Protein AF-A0A850HBD3-F1 (afdb_monomer)

pLDDT: mean 93.61, std 9.02, range [57.66, 98.25]

Organism: NCBI:txid2743979

InterPro domains:
  IPR007420 Protein of unknown function DUF465 [PF04325] (8-49)
  IPR038444 DUF465 superfamily [G3DSA:6.10.280.50] (1-51)

Secondary structure (DSSP, 8-state):
-HHHHHHHHHHHHHHHHHHHHHHHTSSS--HHHHHHHHHHHHHHHHHHH--

Radius of gyration: 12.56 Å; Cα contacts (8 Å, |Δi|>4): 26; chains: 1; bounding box: 26×14×35 Å

Foldseek 3Di:
DVVVVLVVLVVLLVVLVVVLVVQVPDPDHDPVSNVVSVVVNVVSVVVNVVD

Structure (mmCIF, N/CA/C/O backbone):
data_AF-A0A850HBD3-F1
#
_entry.id   AF-A0A850HBD3-F1
#
loop_
_atom_site.group_PDB
_atom_site.id
_atom_site.type_symbol
_atom_site.label_atom_id
_atom_site.label_alt_id
_atom_site.label_comp_id
_atom_site.label_asym_id
_atom_site.label_entity_id
_atom_site.label_seq_id
_atom_site.pdbx_PDB_ins_code
_atom_site.Cartn_x
_atom_site.Cartn_y
_atom_site.Cartn_z
_atom_site.occupancy
_atom_site.B_iso_or_equiv
_atom_site.auth_seq_id
_atom_site.auth_comp_id
_atom_site.auth_asym_id
_atom_site.auth_atom_id
_atom_site.pdbx_PDB_model_num
ATOM 1 N N . MET A 1 1 ? -19.800 -2.890 18.209 1.00 57.66 1 MET A N 1
ATOM 2 C CA . MET A 1 1 ? -19.765 -1.845 17.162 1.00 57.66 1 MET A CA 1
ATOM 3 C C . MET A 1 1 ? -18.339 -1.394 16.809 1.00 57.66 1 MET A C 1
ATOM 5 O O . MET A 1 1 ? -18.142 -0.989 15.680 1.00 57.66 1 MET A O 1
ATOM 9 N N . ALA A 1 2 ? -17.332 -1.473 17.697 1.00 59.66 2 ALA A N 1
ATOM 10 C CA . ALA A 1 2 ? -15.944 -1.095 17.359 1.00 59.66 2 ALA A CA 1
ATOM 11 C C . ALA A 1 2 ? -15.245 -2.040 16.353 1.00 59.66 2 ALA A C 1
ATOM 13 O O . ALA A 1 2 ? -14.402 -1.591 15.581 1.00 59.66 2 ALA A O 1
ATOM 14 N N . SER A 1 3 ? -15.631 -3.324 16.303 1.00 66.31 3 SER A N 1
ATOM 15 C CA . SER A 1 3 ? -15.037 -4.290 15.366 1.00 66.31 3 SER A CA 1
ATOM 16 C C . SER A 1 3 ? -15.247 -3.892 13.904 1.00 66.31 3 SER A C 1
ATOM 18 O O . SER A 1 3 ? -14.311 -3.952 13.124 1.00 66.31 3 SER A O 1
ATOM 20 N N . THR A 1 4 ? -16.421 -3.357 13.546 1.00 83.19 4 THR A N 1
ATOM 21 C CA . THR A 1 4 ? -16.754 -3.039 12.148 1.00 83.19 4 THR A CA 1
ATOM 22 C C . THR A 1 4 ? -15.883 -1.934 11.551 1.00 83.19 4 THR A C 1
ATOM 24 O O . THR A 1 4 ? -15.652 -1.935 10.345 1.00 83.19 4 THR A O 1
ATOM 27 N N . HIS A 1 5 ? -15.394 -0.991 12.369 1.00 87.88 5 HIS A 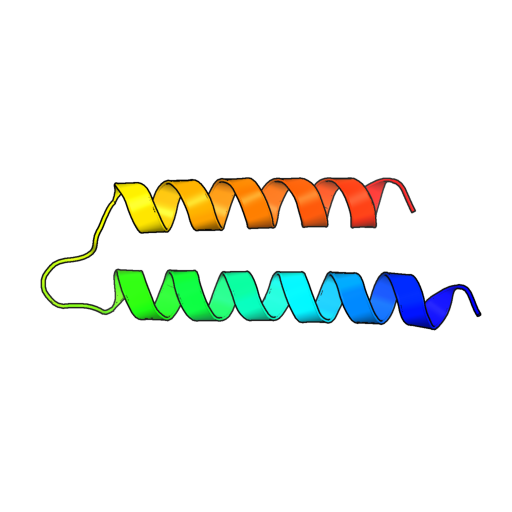N 1
ATOM 28 C CA . HIS A 1 5 ? -14.475 0.056 11.901 1.00 87.88 5 HIS A CA 1
ATOM 29 C C . HIS A 1 5 ? -13.083 -0.517 11.627 1.00 87.88 5 HIS A C 1
ATOM 31 O O . HIS A 1 5 ? -12.540 -0.321 10.540 1.00 87.88 5 HIS A O 1
ATOM 37 N N . ILE A 1 6 ? -12.545 -1.298 12.571 1.00 92.12 6 ILE A N 1
ATOM 38 C CA . ILE A 1 6 ? -11.243 -1.959 12.411 1.00 92.12 6 ILE A CA 1
ATOM 39 C C . ILE A 1 6 ? -11.277 -2.957 11.246 1.00 92.12 6 ILE A C 1
ATOM 41 O O . ILE A 1 6 ? -10.375 -2.934 10.409 1.00 92.12 6 ILE A O 1
ATOM 45 N N . ASP A 1 7 ? -12.338 -3.754 11.114 1.00 93.06 7 ASP A N 1
ATOM 46 C CA . ASP A 1 7 ? -12.519 -4.705 10.010 1.00 93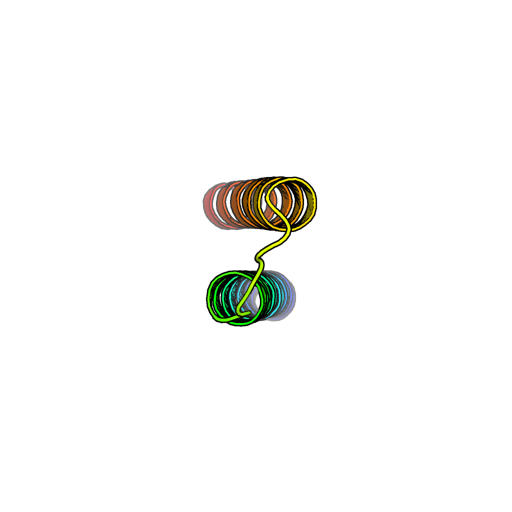.06 7 ASP A CA 1
ATOM 47 C C . ASP A 1 7 ? -12.547 -3.983 8.649 1.00 93.06 7 ASP A C 1
ATOM 49 O O . ASP A 1 7 ? -11.914 -4.414 7.678 1.00 93.06 7 ASP A O 1
ATOM 53 N N . ALA A 1 8 ? -13.224 -2.831 8.571 1.00 93.62 8 ALA A N 1
ATOM 54 C CA . ALA A 1 8 ? -13.255 -2.012 7.362 1.00 93.62 8 ALA A CA 1
ATOM 55 C C . ALA A 1 8 ? -11.874 -1.429 7.020 1.00 93.62 8 ALA A C 1
ATOM 57 O O . ALA A 1 8 ? -11.486 -1.409 5.847 1.00 93.62 8 ALA A O 1
ATOM 58 N N . LEU A 1 9 ? -11.112 -0.971 8.018 1.00 95.19 9 LEU A N 1
ATOM 59 C CA . LEU A 1 9 ? -9.747 -0.478 7.821 1.00 95.19 9 LEU A CA 1
ATOM 60 C C . LEU A 1 9 ? -8.798 -1.596 7.375 1.00 95.19 9 LEU A C 1
ATOM 62 O O . LEU A 1 9 ? -8.028 -1.403 6.432 1.00 95.19 9 LEU A O 1
ATOM 66 N N . GLN A 1 10 ? -8.892 -2.783 7.975 1.00 94.56 10 GLN A N 1
ATOM 67 C CA . GLN A 1 10 ? -8.116 -3.955 7.568 1.00 94.56 10 GLN A CA 1
ATOM 68 C C . GLN A 1 10 ? -8.430 -4.369 6.126 1.00 94.56 10 GLN A C 1
ATOM 70 O O . GLN A 1 10 ? -7.508 -4.590 5.336 1.00 94.56 10 GLN A O 1
ATOM 75 N N . SER A 1 11 ? -9.712 -4.395 5.747 1.00 95.88 11 SER A N 1
ATOM 76 C CA . SER A 1 11 ? -10.141 -4.690 4.375 1.00 95.88 11 SER A CA 1
ATOM 77 C C . SER A 1 11 ? -9.584 -3.673 3.370 1.00 95.88 11 SER A C 1
ATOM 79 O O . SER A 1 11 ? -8.984 -4.050 2.359 1.00 95.88 11 SER A O 1
ATOM 81 N N . LYS A 1 12 ? -9.668 -2.370 3.679 1.00 96.31 12 LYS A N 1
ATOM 82 C CA . LYS A 1 12 ? -9.067 -1.315 2.845 1.00 96.31 12 LYS A CA 1
ATOM 83 C C . LYS A 1 12 ? -7.548 -1.464 2.733 1.00 96.31 12 LYS A C 1
ATOM 85 O O . LYS A 1 12 ? -7.003 -1.314 1.639 1.00 96.31 12 LYS A O 1
ATOM 90 N N . HIS A 1 13 ? -6.863 -1.769 3.834 1.00 97.12 13 HIS A N 1
ATOM 91 C CA . HIS A 1 13 ? -5.417 -1.991 3.843 1.00 97.12 13 HIS A CA 1
ATOM 92 C C . HIS A 1 13 ? -5.022 -3.179 2.950 1.00 97.12 13 HIS A C 1
ATOM 94 O O . HIS A 1 13 ? -4.106 -3.055 2.134 1.00 97.12 13 HIS A O 1
ATOM 100 N N . ALA A 1 14 ? -5.744 -4.301 3.045 1.00 97.25 14 ALA A N 1
ATOM 101 C CA . ALA A 1 14 ? -5.540 -5.469 2.189 1.00 97.25 14 ALA A CA 1
ATOM 102 C C . ALA A 1 14 ? -5.805 -5.159 0.703 1.00 97.25 14 ALA A C 1
ATOM 104 O O . ALA A 1 14 ? -5.033 -5.576 -0.162 1.00 97.25 14 ALA A O 1
ATOM 105 N N . GLY A 1 15 ? -6.840 -4.368 0.402 1.00 97.81 15 GLY A N 1
ATOM 106 C CA . GLY A 1 15 ? -7.138 -3.919 -0.959 1.00 97.81 15 GLY A CA 1
ATOM 107 C C . GLY A 1 15 ? -6.042 -3.031 -1.558 1.00 97.81 15 GLY A C 1
ATOM 108 O O . GLY A 1 15 ? -5.667 -3.207 -2.716 1.00 97.81 15 GLY A O 1
ATOM 109 N N . LEU A 1 16 ? -5.474 -2.106 -0.777 1.00 97.94 16 LEU A N 1
ATOM 110 C CA . LEU A 1 16 ? -4.343 -1.281 -1.226 1.00 97.94 16 LEU A CA 1
ATOM 111 C C . LEU A 1 16 ? -3.097 -2.126 -1.506 1.00 97.94 16 LEU A C 1
ATOM 113 O O . LE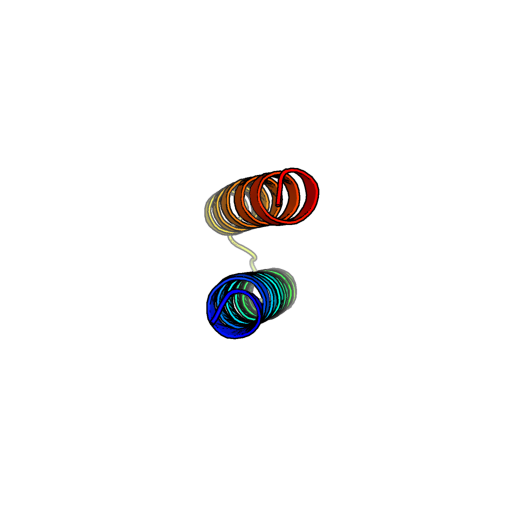U A 1 16 ? -2.409 -1.893 -2.495 1.00 97.94 16 LEU A O 1
ATOM 117 N N . GLU A 1 17 ? -2.837 -3.130 -0.672 1.00 97.56 17 GLU A N 1
ATOM 118 C CA . GLU A 1 17 ? -1.762 -4.100 -0.882 1.00 97.56 17 GLU A CA 1
ATOM 119 C C . GLU A 1 17 ? -1.912 -4.888 -2.186 1.00 97.56 17 GLU A C 1
ATOM 121 O O . GLU A 1 17 ? -0.948 -5.018 -2.939 1.00 97.56 17 GLU A O 1
ATOM 126 N N . ALA A 1 18 ? -3.118 -5.381 -2.475 1.00 98.12 18 ALA A N 1
ATOM 127 C CA . ALA A 1 18 ? -3.395 -6.094 -3.717 1.00 98.12 18 ALA A CA 1
ATOM 128 C C . ALA A 1 18 ? -3.126 -5.209 -4.945 1.00 98.12 18 ALA A C 1
ATOM 130 O O . ALA A 1 18 ? -2.427 -5.636 -5.860 1.00 98.12 18 ALA A O 1
ATOM 131 N N . ARG A 1 19 ? -3.582 -3.949 -4.917 1.00 97.81 19 ARG A N 1
ATOM 132 C CA . ARG A 1 19 ? -3.363 -2.978 -6.004 1.00 97.81 19 ARG A CA 1
ATOM 133 C C . ARG A 1 19 ? -1.891 -2.625 -6.209 1.00 97.81 19 ARG A C 1
ATOM 135 O O . ARG A 1 19 ? -1.459 -2.444 -7.339 1.00 97.81 19 ARG A O 1
ATOM 142 N N . ILE A 1 20 ? -1.111 -2.528 -5.129 1.00 98.00 20 ILE A N 1
ATOM 143 C CA . ILE A 1 20 ? 0.340 -2.304 -5.228 1.00 98.00 20 ILE A CA 1
ATOM 144 C C . ILE A 1 20 ? 1.006 -3.481 -5.942 1.00 98.00 20 ILE A C 1
ATOM 146 O O . ILE A 1 20 ? 1.839 -3.264 -6.817 1.00 98.00 20 ILE A O 1
ATOM 150 N N . ARG A 1 21 ? 0.648 -4.718 -5.576 1.00 98.06 21 ARG A N 1
ATOM 151 C CA . ARG A 1 21 ? 1.200 -5.919 -6.220 1.00 98.06 21 ARG A CA 1
ATOM 152 C C . ARG A 1 21 ? 0.795 -6.015 -7.682 1.00 98.06 21 ARG A C 1
ATOM 154 O O . ARG A 1 21 ? 1.634 -6.339 -8.509 1.00 98.06 21 ARG A O 1
ATOM 161 N N . GLU A 1 22 ? -0.462 -5.716 -7.991 1.00 98.00 22 GLU A N 1
ATOM 162 C CA . GLU A 1 22 ? -0.957 -5.674 -9.365 1.00 98.00 22 GLU A CA 1
ATOM 163 C C . GLU A 1 22 ? -0.145 -4.692 -10.214 1.00 98.00 22 GLU A C 1
ATOM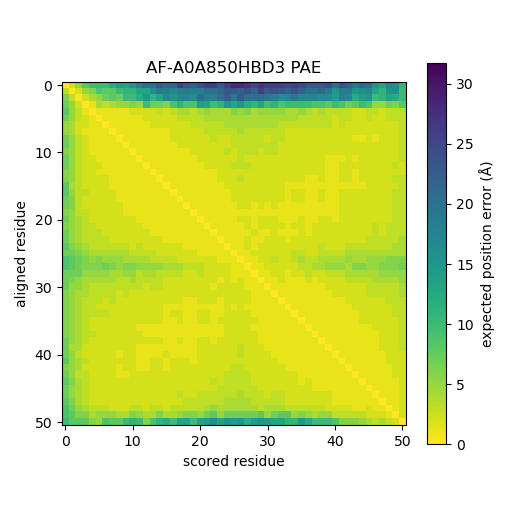 165 O O . GLU A 1 22 ? 0.372 -5.089 -11.253 1.00 98.00 22 GLU A O 1
ATOM 170 N N . GLU A 1 23 ? 0.053 -3.458 -9.740 1.00 97.94 23 GLU A N 1
ATOM 171 C CA . GLU A 1 23 ? 0.817 -2.440 -10.469 1.00 97.94 23 GLU A CA 1
ATOM 172 C C . GLU A 1 23 ? 2.296 -2.825 -10.629 1.00 97.94 23 GLU A C 1
ATOM 174 O O . GLU A 1 23 ? 2.859 -2.678 -11.710 1.00 97.94 23 GLU A O 1
ATOM 179 N N . LEU A 1 24 ? 2.918 -3.387 -9.585 1.00 97.31 24 LEU A N 1
ATOM 180 C CA . LEU A 1 24 ? 4.302 -3.875 -9.639 1.00 97.31 24 LEU A CA 1
ATOM 181 C C . LEU A 1 24 ? 4.498 -5.046 -10.611 1.00 97.31 24 LEU A C 1
ATOM 183 O O . LEU A 1 24 ? 5.596 -5.212 -11.134 1.00 97.31 24 LEU A O 1
ATOM 187 N N . ASN A 1 25 ? 3.459 -5.847 -10.847 1.00 97.62 25 ASN A N 1
ATOM 188 C CA . ASN A 1 25 ? 3.504 -6.977 -11.775 1.00 97.62 25 ASN A CA 1
ATOM 189 C C . ASN A 1 25 ? 3.318 -6.559 -13.241 1.00 97.62 25 ASN A C 1
ATOM 191 O O . ASN A 1 25 ? 3.434 -7.399 -14.136 1.00 97.62 25 ASN A O 1
ATOM 195 N N . ARG A 1 26 ? 3.006 -5.287 -13.520 1.00 96.44 26 ARG A N 1
ATOM 196 C CA . ARG A 1 26 ? 2.849 -4.806 -14.896 1.00 96.44 26 ARG A CA 1
ATOM 197 C C . ARG A 1 26 ? 4.219 -4.730 -15.584 1.00 96.44 26 ARG A C 1
ATOM 199 O O . ARG A 1 26 ? 5.198 -4.368 -14.940 1.00 96.44 26 ARG A O 1
ATOM 206 N N . PRO A 1 27 ? 4.310 -4.988 -16.904 1.00 97.06 27 PRO A N 1
ATOM 207 C CA . PRO A 1 27 ? 5.571 -4.878 -17.650 1.00 97.06 27 PRO A CA 1
ATOM 208 C C . PRO A 1 27 ? 6.236 -3.492 -17.582 1.00 97.06 27 PRO A C 1
ATOM 210 O O . PRO A 1 27 ? 7.453 -3.387 -17.695 1.00 97.06 27 PRO A O 1
ATOM 213 N N . ALA A 1 28 ? 5.440 -2.437 -17.392 1.00 95.69 28 ALA A N 1
ATOM 214 C CA . ALA A 1 28 ? 5.898 -1.072 -17.159 1.00 95.69 28 ALA A CA 1
ATOM 215 C C . ALA A 1 28 ? 5.101 -0.470 -15.985 1.00 95.69 28 ALA A C 1
ATOM 217 O O . ALA A 1 28 ? 4.037 0.108 -16.215 1.00 95.69 28 ALA 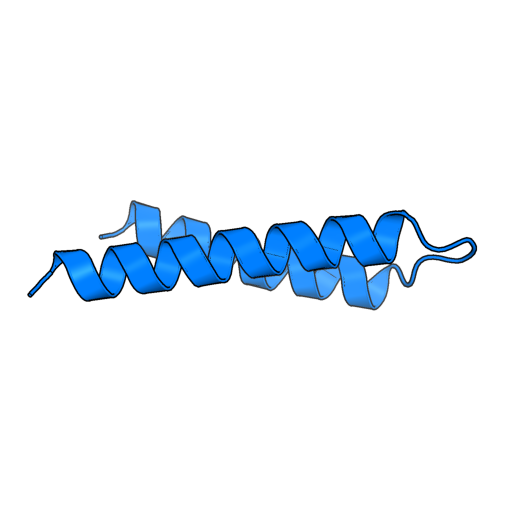A O 1
ATOM 218 N N . PRO A 1 29 ? 5.560 -0.656 -14.734 1.00 96.50 29 PRO A N 1
ATOM 219 C CA . PRO A 1 29 ? 4.872 -0.147 -13.553 1.00 96.50 29 PRO A CA 1
ATOM 220 C C . PRO A 1 29 ? 4.861 1.383 -13.499 1.00 96.50 29 PRO A C 1
ATOM 222 O O . PRO A 1 29 ? 5.884 2.029 -13.739 1.00 96.50 29 PRO A O 1
ATOM 225 N N . ASP A 1 30 ? 3.738 1.965 -13.091 1.00 97.88 30 ASP A N 1
ATOM 226 C CA . ASP A 1 30 ? 3.648 3.386 -12.768 1.00 97.88 30 ASP A CA 1
ATOM 227 C C . ASP A 1 30 ? 4.126 3.647 -11.329 1.00 97.88 30 ASP A C 1
ATOM 229 O O . ASP A 1 30 ? 3.431 3.401 -10.334 1.00 97.88 30 ASP A O 1
ATOM 233 N N . ALA A 1 31 ? 5.336 4.197 -11.222 1.00 97.19 31 ALA A N 1
ATOM 234 C CA . ALA A 1 31 ? 5.956 4.542 -9.949 1.00 97.19 31 ALA A CA 1
ATOM 235 C C . ALA A 1 31 ? 5.155 5.581 -9.140 1.00 97.19 31 ALA A C 1
ATOM 237 O O . ALA A 1 31 ? 5.111 5.479 -7.910 1.00 97.19 31 ALA A O 1
ATOM 238 N N . SER A 1 32 ? 4.502 6.547 -9.795 1.00 97.69 32 SER A N 1
ATOM 239 C CA . SER A 1 32 ? 3.675 7.558 -9.126 1.00 97.69 32 SER A CA 1
ATOM 240 C C . SER A 1 32 ? 2.432 6.915 -8.519 1.00 97.69 32 SER A C 1
ATOM 242 O O . SER A 1 32 ? 2.143 7.124 -7.336 1.00 97.69 32 SER A O 1
ATOM 244 N N . THR A 1 33 ? 1.766 6.038 -9.275 1.00 96.88 33 THR A N 1
ATOM 245 C CA . THR A 1 33 ? 0.631 5.250 -8.775 1.00 96.88 33 THR A CA 1
ATOM 246 C C . THR A 1 33 ? 1.041 4.375 -7.586 1.00 96.88 33 THR A C 1
ATOM 248 O O . THR A 1 33 ? 0.377 4.387 -6.546 1.00 96.88 33 THR A O 1
ATOM 251 N N . ILE A 1 34 ? 2.171 3.666 -7.673 1.00 97.88 34 ILE A N 1
ATOM 252 C CA . ILE A 1 34 ? 2.685 2.840 -6.567 1.00 97.88 34 ILE A CA 1
ATOM 253 C C . ILE A 1 34 ? 2.973 3.690 -5.324 1.00 97.88 34 ILE A C 1
ATOM 255 O O . ILE A 1 34 ? 2.626 3.293 -4.206 1.00 97.88 34 ILE A O 1
ATOM 259 N N . GLN A 1 35 ? 3.611 4.850 -5.493 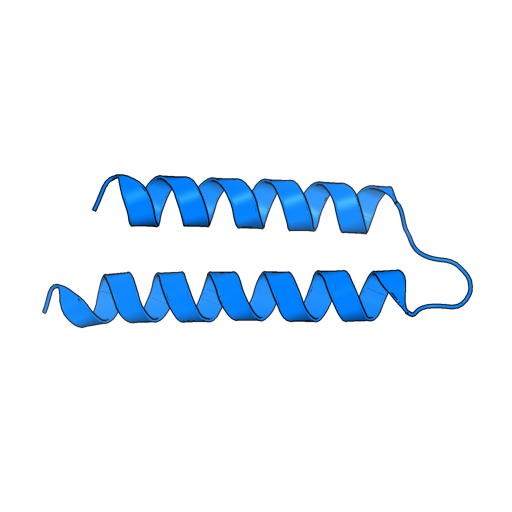1.00 98.25 35 GLN A N 1
ATOM 260 C CA . GLN A 1 35 ? 3.940 5.744 -4.387 1.00 98.25 35 GLN A CA 1
ATOM 261 C C . GLN A 1 35 ? 2.672 6.236 -3.679 1.00 98.25 35 GLN A C 1
ATOM 263 O O . GLN A 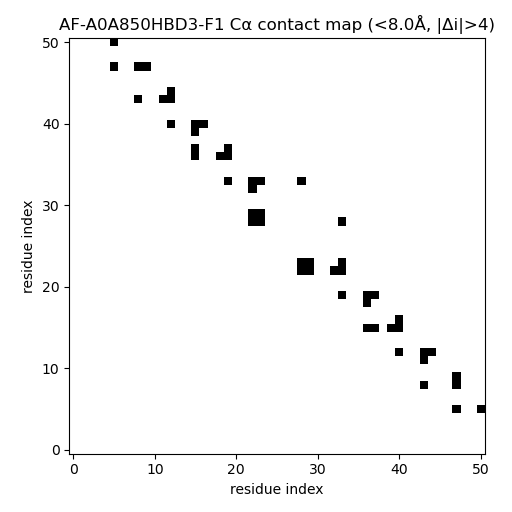1 35 ? 2.612 6.236 -2.446 1.00 98.25 35 GLN A O 1
ATOM 268 N N . ASP A 1 36 ? 1.640 6.602 -4.433 1.00 98.19 36 ASP A N 1
ATOM 269 C CA . ASP A 1 36 ? 0.379 7.071 -3.867 1.00 98.19 36 ASP A CA 1
ATOM 270 C C . ASP A 1 36 ? -0.401 5.958 -3.165 1.00 98.19 36 ASP A C 1
ATOM 272 O O . ASP A 1 36 ? -0.943 6.178 -2.076 1.00 98.19 36 ASP A O 1
ATOM 276 N N . LEU A 1 37 ? -0.403 4.741 -3.715 1.00 98.12 37 LEU A N 1
ATOM 277 C CA . LEU A 1 37 ? -0.990 3.578 -3.049 1.00 98.12 37 LEU A CA 1
ATOM 278 C C . LEU A 1 37 ? -0.269 3.259 -1.730 1.00 98.12 37 LEU A C 1
ATOM 280 O O . LEU A 1 37 ? -0.927 3.033 -0.711 1.00 98.12 37 LEU A O 1
ATOM 284 N N . LYS A 1 38 ? 1.069 3.317 -1.706 1.00 98.12 38 LYS A N 1
ATOM 285 C CA . LYS A 1 38 ? 1.869 3.117 -0.484 1.00 98.12 38 LYS A CA 1
ATOM 286 C C . LYS A 1 38 ? 1.587 4.183 0.576 1.00 98.12 38 LYS A C 1
ATOM 288 O O . LYS A 1 38 ? 1.413 3.830 1.741 1.00 98.12 38 LYS A O 1
ATOM 293 N N . LYS A 1 39 ? 1.474 5.462 0.194 1.00 98.25 39 LYS A N 1
ATOM 294 C CA . LYS A 1 39 ? 1.092 6.550 1.119 1.00 98.25 39 LYS A CA 1
ATOM 295 C C . LYS A 1 39 ? -0.282 6.302 1.741 1.00 98.25 39 LYS A C 1
ATOM 297 O O . LYS A 1 39 ? -0.444 6.447 2.949 1.00 98.25 39 LYS A O 1
ATOM 302 N N . ARG A 1 40 ? -1.272 5.901 0.935 1.00 97.62 40 ARG A N 1
ATOM 303 C CA . ARG A 1 40 ? -2.617 5.565 1.435 1.00 97.62 40 ARG A CA 1
ATOM 304 C C . ARG A 1 40 ? -2.571 4.379 2.398 1.00 97.62 40 ARG A C 1
ATOM 306 O O . ARG A 1 40 ? -3.207 4.431 3.444 1.00 97.62 40 ARG A O 1
ATOM 313 N N . LYS A 1 41 ? -1.788 3.343 2.077 1.00 97.75 41 LYS A N 1
ATOM 314 C CA . LYS A 1 41 ? -1.615 2.161 2.932 1.00 97.75 41 LYS A CA 1
ATOM 315 C C . LYS A 1 41 ? -0.992 2.535 4.280 1.00 97.75 41 LYS A C 1
ATOM 317 O O . LYS A 1 41 ? -1.459 2.056 5.308 1.00 97.75 41 LYS A O 1
ATOM 322 N N . LEU A 1 42 ? 0.023 3.405 4.275 1.00 97.75 42 LEU A N 1
ATOM 323 C CA . LEU A 1 42 ? 0.670 3.895 5.493 1.00 97.75 42 LEU A CA 1
ATOM 324 C C . LEU A 1 42 ? -0.327 4.612 6.411 1.00 97.75 42 LEU A C 1
ATOM 326 O O . LEU A 1 42 ? -0.412 4.254 7.578 1.00 97.75 42 LEU A O 1
ATOM 330 N N . ARG A 1 43 ? -1.147 5.520 5.870 1.00 96.88 43 ARG A N 1
ATOM 331 C CA . ARG A 1 43 ? -2.171 6.236 6.652 1.00 96.88 43 ARG A CA 1
ATOM 332 C C . ARG A 1 43 ? -3.163 5.293 7.334 1.00 96.88 43 ARG A C 1
ATOM 334 O O . ARG A 1 43 ? -3.472 5.471 8.503 1.00 96.88 43 ARG A O 1
ATOM 341 N N . ILE A 1 44 ? -3.635 4.264 6.625 1.00 95.94 44 ILE A N 1
ATOM 342 C CA . ILE A 1 44 ? -4.552 3.273 7.214 1.00 95.94 44 ILE A CA 1
ATOM 343 C C . ILE A 1 44 ? -3.848 2.446 8.293 1.00 95.94 44 ILE A C 1
ATOM 345 O O . ILE A 1 44 ? -4.448 2.127 9.313 1.00 95.94 44 ILE A O 1
ATOM 349 N N . LYS A 1 45 ? -2.571 2.103 8.091 1.00 95.69 45 LYS A N 1
ATOM 350 C CA . LYS A 1 45 ? -1.778 1.412 9.113 1.00 95.69 45 LYS A CA 1
ATOM 351 C C . LYS A 1 45 ? -1.635 2.269 10.377 1.00 95.69 45 LYS A C 1
ATOM 353 O O . LYS A 1 45 ? -1.742 1.731 11.475 1.00 95.69 45 LYS A O 1
ATOM 358 N N . GLU A 1 46 ? -1.401 3.571 10.228 1.00 96.50 46 GLU A N 1
ATOM 359 C CA . GLU A 1 46 ? -1.333 4.522 11.346 1.00 96.50 46 GLU A CA 1
ATOM 360 C C . GLU A 1 46 ? -2.679 4.617 12.077 1.00 96.50 46 GLU A C 1
ATOM 362 O O . GLU A 1 46 ? -2.706 4.498 13.297 1.00 96.50 46 GLU A O 1
ATOM 367 N N . GLU A 1 47 ? -3.794 4.719 11.348 1.00 93.75 47 GLU A N 1
ATOM 368 C CA . GLU A 1 47 ? -5.148 4.739 11.925 1.00 93.75 47 GLU A CA 1
ATOM 369 C C . GLU A 1 47 ? -5.476 3.448 12.694 1.00 93.75 47 GLU A C 1
ATOM 371 O O . GLU A 1 47 ? -5.984 3.504 13.812 1.00 93.7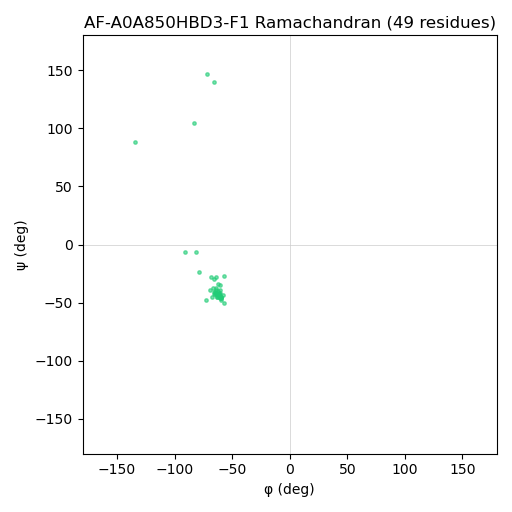5 47 GLU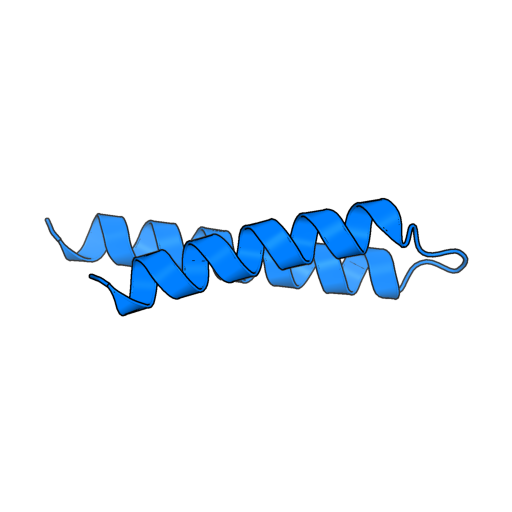 A O 1
ATOM 376 N N . LEU A 1 48 ? -5.112 2.284 12.141 1.00 92.38 48 LEU A N 1
ATOM 377 C CA . LEU A 1 48 ? -5.238 0.987 12.817 1.00 92.38 48 LEU A CA 1
ATOM 378 C C . LEU A 1 48 ? -4.388 0.895 14.087 1.00 92.38 48 LEU A C 1
ATOM 380 O O . LEU A 1 48 ? -4.785 0.221 15.027 1.00 92.38 48 LEU A O 1
ATOM 384 N N . SER A 1 49 ? -3.215 1.532 14.099 1.00 92.81 49 SER A N 1
ATOM 385 C CA . SER A 1 49 ? -2.306 1.520 15.255 1.00 92.81 49 SER A CA 1
ATOM 386 C C . SER A 1 49 ? -2.743 2.494 16.352 1.00 92.81 49 SER A C 1
ATOM 388 O O . SER A 1 49 ? -2.343 2.335 17.500 1.00 92.81 49 SER A O 1
ATOM 390 N N . ALA A 1 50 ? -3.517 3.517 15.986 1.00 89.62 50 ALA A N 1
ATOM 391 C CA . ALA A 1 50 ? -4.058 4.523 16.893 1.00 89.62 50 ALA A CA 1
ATOM 392 C C . ALA A 1 50 ? -5.445 4.159 17.461 1.00 89.62 50 ALA A C 1
ATOM 394 O O . ALA A 1 50 ? -5.959 4.909 18.292 1.00 89.62 50 ALA A O 1
ATOM 395 N N . SER A 1 51 ? -6.048 3.061 16.985 1.00 77.19 51 SER A N 1
ATOM 396 C CA . SER A 1 51 ? -7.365 2.554 17.403 1.00 77.19 51 SER A CA 1
ATOM 397 C C . SER A 1 51 ? -7.287 1.588 18.582 1.00 77.19 51 SER A C 1
ATOM 399 O O . SER A 1 51 ? -6.263 0.881 18.706 1.00 77.19 51 SER A O 1
#

Nearest PDB structures (foldseek):
  7n6g-assembly1_3I  TM=9.507E-01  e=6.904E-01  Chlamydomonas reinhardtii
  3lay-assembly1_J  TM=9.538E-01  e=7.382E-01  Salmonella enterica subsp. enterica serovar Typhimurium
  4atm-assembly1_A-2  TM=8.498E-01  e=8.212E+00  Homo sapiens

Mean predicted aligned error: 3.33 Å

Sequence (51 aa):
MASTHIDALQSKHAGLEARIREELNRPAPDASTIQDLKKRKLRIKEELSAS

Solvent-accessible surface area (backbone atoms only — not comparable to full-atom values): 2904 Å² total; per-residue (Å²): 121,71,63,61,56,55,52,50,48,51,52,51,40,51,52,38,52,52,53,42,53,55,42,66,69,39,98,76,53,57,65,68,61,44,51,52,40,50,53,55,36,49,54,46,51,52,52,62,70,75,101